Protein AF-A0A834E3Q9-F1 (afdb_monomer_lite)

Structure (mmCIF, N/CA/C/O backbone):
data_AF-A0A834E3Q9-F1
#
_entry.id   AF-A0A834E3Q9-F1
#
loop_
_atom_site.group_PDB
_atom_site.id
_atom_site.type_symbol
_atom_site.label_atom_id
_atom_site.label_alt_id
_atom_site.label_comp_id
_atom_site.label_asym_id
_atom_site.label_entity_id
_atom_site.label_seq_id
_atom_site.pdbx_PDB_ins_code
_atom_site.Cartn_x
_atom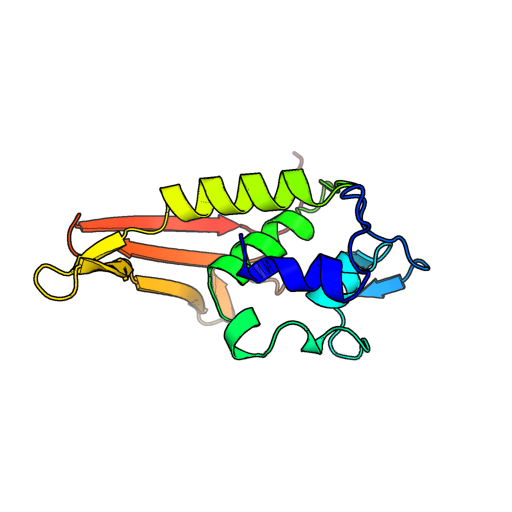_site.Cartn_y
_atom_site.Cartn_z
_atom_site.occupancy
_atom_site.B_iso_or_equiv
_atom_site.auth_seq_id
_atom_site.auth_comp_id
_atom_site.auth_asym_id
_atom_site.auth_atom_id
_atom_site.pdbx_PDB_model_num
ATOM 1 N N . MET A 1 1 ? -0.249 14.089 1.755 1.00 72.75 1 MET A N 1
ATOM 2 C CA . MET A 1 1 ? 0.027 13.488 3.084 1.00 72.75 1 MET A CA 1
ATOM 3 C C . MET A 1 1 ? 1.506 13.679 3.386 1.00 72.75 1 MET A C 1
ATOM 5 O O . MET A 1 1 ? 2.301 13.305 2.535 1.00 72.75 1 MET A O 1
ATOM 9 N N . SER A 1 2 ? 1.887 14.284 4.519 1.00 88.50 2 SER A N 1
ATOM 10 C CA . SER A 1 2 ? 3.300 14.612 4.823 1.00 88.50 2 SER A CA 1
ATOM 11 C C . SER A 1 2 ? 4.222 13.391 4.787 1.00 88.50 2 SER A C 1
ATOM 13 O O . SER A 1 2 ? 5.339 13.500 4.295 1.00 88.50 2 SER A O 1
ATOM 15 N N . PHE A 1 3 ? 3.717 12.232 5.214 1.00 95.12 3 PHE A N 1
ATOM 16 C CA . PHE A 1 3 ? 4.421 10.950 5.207 1.00 95.12 3 PHE A CA 1
ATOM 17 C C . PHE A 1 3 ? 5.042 10.586 3.847 1.00 95.12 3 PHE A C 1
ATOM 19 O O . PHE A 1 3 ? 6.166 10.102 3.807 1.00 95.12 3 PHE A O 1
ATOM 26 N N . PHE A 1 4 ? 4.369 10.877 2.728 1.00 97.06 4 PHE A N 1
ATOM 27 C CA . PHE A 1 4 ? 4.863 10.564 1.378 1.00 97.06 4 PHE A CA 1
ATOM 28 C C . PHE A 1 4 ? 5.648 11.711 0.724 1.00 97.06 4 PHE A C 1
ATOM 30 O O . PHE A 1 4 ? 6.095 11.578 -0.411 1.00 97.06 4 PHE A O 1
ATOM 37 N N . ARG A 1 5 ? 5.863 12.839 1.420 1.00 95.69 5 ARG A N 1
ATOM 38 C CA . ARG A 1 5 ? 6.609 13.984 0.864 1.00 95.69 5 ARG A CA 1
ATOM 39 C C . ARG A 1 5 ? 8.065 13.635 0.542 1.00 95.69 5 ARG A C 1
ATOM 41 O O . ARG A 1 5 ? 8.627 14.202 -0.385 1.00 95.69 5 ARG A O 1
ATOM 48 N N . ARG A 1 6 ? 8.633 12.656 1.248 1.00 96.12 6 ARG A N 1
ATOM 49 C CA . ARG A 1 6 ? 9.962 12.092 0.977 1.00 96.12 6 ARG A CA 1
ATOM 50 C C . ARG A 1 6 ? 10.142 11.572 -0.456 1.00 96.12 6 ARG A C 1
ATOM 52 O O . ARG A 1 6 ? 11.244 11.650 -0.973 1.00 96.12 6 ARG A O 1
ATOM 59 N N . LEU A 1 7 ? 9.065 11.161 -1.137 1.00 97.62 7 LEU A N 1
ATOM 60 C CA . LEU A 1 7 ? 9.119 10.786 -2.557 1.00 97.62 7 LEU A CA 1
ATOM 61 C C . LEU A 1 7 ? 9.533 11.956 -3.465 1.00 97.62 7 LEU A C 1
ATOM 63 O O . LEU A 1 7 ? 10.216 11.743 -4.460 1.00 97.62 7 LEU A O 1
ATOM 67 N N . TYR A 1 8 ? 9.142 13.184 -3.117 1.00 97.06 8 TYR A N 1
ATOM 68 C CA . TYR A 1 8 ? 9.570 14.386 -3.836 1.00 97.06 8 TYR A CA 1
ATOM 69 C C . TYR A 1 8 ? 10.993 14.790 -3.448 1.00 97.06 8 TYR A C 1
ATOM 71 O O . TYR A 1 8 ? 11.784 15.142 -4.309 1.00 97.06 8 TYR A O 1
ATOM 79 N N . ASN A 1 9 ? 11.328 14.714 -2.156 1.00 95.56 9 ASN A N 1
ATOM 80 C CA . ASN A 1 9 ? 12.646 15.125 -1.659 1.00 95.56 9 ASN A CA 1
ATOM 81 C C . ASN A 1 9 ? 13.797 14.280 -2.233 1.00 95.56 9 ASN A C 1
ATOM 83 O O . ASN A 1 9 ? 14.911 14.775 -2.333 1.00 95.56 9 ASN A O 1
ATOM 87 N N . GLU A 1 10 ? 13.518 13.023 -2.580 1.00 96.19 10 GLU A N 1
ATOM 88 C CA . GLU A 1 10 ? 14.498 12.041 -3.060 1.00 96.19 10 GLU A CA 1
ATOM 89 C C . GLU A 1 10 ? 14.392 11.803 -4.578 1.00 96.19 10 GLU A C 1
ATOM 91 O O . GLU A 1 10 ? 14.818 10.763 -5.086 1.00 96.19 10 GLU A O 1
ATOM 96 N N . ASP A 1 11 ? 13.773 12.733 -5.316 1.00 95.94 11 ASP A N 1
ATOM 97 C CA . ASP A 1 11 ? 13.616 12.699 -6.778 1.00 95.94 11 ASP A CA 1
ATOM 98 C C . ASP A 1 11 ? 12.949 11.419 -7.331 1.00 95.94 11 ASP A C 1
ATOM 100 O O . ASP A 1 11 ? 13.142 11.048 -8.491 1.00 95.94 11 ASP A O 1
ATOM 104 N N . ILE A 1 12 ? 12.146 10.720 -6.519 1.00 97.56 12 ILE A N 1
ATOM 105 C CA . ILE A 1 12 ? 11.306 9.601 -6.985 1.00 97.56 12 ILE A CA 1
ATOM 106 C C . ILE A 1 12 ? 10.140 10.140 -7.813 1.00 97.56 12 ILE A C 1
ATOM 108 O O . ILE A 1 12 ? 9.684 9.513 -8.771 1.00 97.56 12 ILE A O 1
ATOM 112 N N . VAL A 1 13 ? 9.653 11.323 -7.438 1.00 97.81 13 VAL A N 1
ATOM 113 C CA . VAL A 1 13 ? 8.563 12.031 -8.101 1.00 97.81 13 VAL A CA 1
ATOM 114 C C . VAL A 1 13 ? 9.001 13.458 -8.374 1.00 97.81 13 VAL A C 1
ATOM 116 O O . VAL A 1 13 ? 9.489 14.150 -7.487 1.00 97.81 13 VAL A O 1
ATOM 119 N N . ARG A 1 14 ? 8.826 13.894 -9.622 1.00 96.94 14 ARG A N 1
ATOM 120 C CA . ARG A 1 14 ? 9.167 15.249 -10.065 1.00 96.94 14 ARG A CA 1
ATOM 121 C C . ARG A 1 14 ? 8.207 16.267 -9.451 1.00 96.94 14 ARG A C 1
ATOM 123 O O . ARG A 1 14 ? 7.082 15.922 -9.097 1.00 96.94 14 ARG A O 1
ATOM 130 N N . ASP A 1 15 ? 8.583 17.542 -9.460 1.00 94.88 15 ASP A N 1
ATOM 131 C CA . ASP A 1 15 ? 7.702 18.642 -9.027 1.00 94.88 15 ASP A CA 1
ATOM 132 C C . ASP A 1 15 ? 6.357 18.680 -9.775 1.00 94.88 15 ASP A C 1
ATOM 134 O O . ASP A 1 15 ? 5.350 19.124 -9.228 1.00 94.88 15 ASP A O 1
ATOM 138 N N . SER A 1 16 ? 6.318 18.168 -11.010 1.00 95.62 16 SER A N 1
ATOM 139 C CA . SER A 1 16 ? 5.091 18.018 -11.801 1.00 95.62 16 SER A CA 1
ATOM 140 C C . SER A 1 16 ? 4.140 16.931 -11.290 1.00 95.62 16 SER A C 1
ATOM 142 O O . SER A 1 16 ? 2.998 16.877 -11.729 1.00 95.62 16 SER A O 1
ATOM 144 N N . GLY A 1 17 ? 4.587 16.056 -10.386 1.00 96.25 17 GLY A N 1
ATOM 145 C CA . GLY A 1 17 ? 3.838 14.893 -9.910 1.00 96.25 17 GLY A CA 1
ATOM 146 C C . GLY A 1 17 ? 4.080 13.611 -10.711 1.00 96.25 17 GLY A C 1
ATOM 147 O O . GLY A 1 17 ? 3.624 12.549 -10.282 1.00 96.25 17 GLY A O 1
ATOM 148 N N . HIS A 1 18 ? 4.826 13.677 -11.819 1.00 98.00 18 HIS A N 1
ATOM 149 C CA . HIS A 1 18 ? 5.210 12.496 -12.595 1.00 98.00 18 HIS A CA 1
ATOM 150 C C . HIS A 1 18 ? 6.261 11.657 -11.867 1.00 98.00 18 HIS A C 1
ATOM 152 O O . HIS A 1 18 ? 7.256 12.182 -11.356 1.00 98.00 18 HIS A O 1
ATOM 158 N N . ILE A 1 19 ? 6.063 10.342 -11.878 1.00 98.12 19 ILE A N 1
ATOM 159 C CA . ILE A 1 19 ? 6.988 9.373 -11.298 1.00 98.12 19 ILE A CA 1
ATOM 160 C C . ILE A 1 19 ? 8.211 9.247 -12.214 1.00 98.12 19 ILE A C 1
ATOM 162 O O . ILE A 1 19 ? 8.091 9.111 -13.435 1.00 98.12 19 ILE A O 1
ATOM 166 N N . ALA A 1 20 ? 9.409 9.312 -11.634 1.00 97.19 20 ALA A N 1
ATOM 167 C CA . ALA A 1 20 ? 10.648 9.159 -12.379 1.00 97.19 20 ALA A CA 1
ATOM 168 C C . ALA A 1 20 ? 10.753 7.740 -12.962 1.00 97.19 20 ALA A C 1
ATOM 170 O O . ALA A 1 20 ? 10.673 6.748 -12.239 1.00 97.19 20 ALA A O 1
ATOM 171 N N . LYS A 1 21 ? 10.927 7.646 -14.284 1.00 96.44 21 LYS A N 1
ATOM 172 C CA . LYS A 1 21 ? 11.171 6.377 -14.980 1.00 96.44 21 LYS A CA 1
ATOM 173 C C . LYS A 1 21 ? 12.589 5.885 -14.732 1.00 96.44 21 LYS A C 1
ATOM 175 O O . LYS A 1 21 ? 13.500 6.685 -14.522 1.00 96.44 21 LYS A O 1
ATOM 180 N N . CYS A 1 22 ? 12.772 4.578 -14.833 1.00 93.94 22 CYS A N 1
ATOM 181 C CA . CYS A 1 22 ? 14.073 3.942 -14.740 1.00 93.94 22 CYS A CA 1
ATOM 182 C C . CYS A 1 22 ? 14.255 2.888 -15.831 1.00 93.94 22 CYS A C 1
ATOM 184 O O . CYS A 1 22 ? 13.332 2.606 -16.588 1.00 93.94 22 CYS A O 1
ATOM 186 N N . LEU A 1 23 ? 15.455 2.310 -15.913 1.00 93.25 23 LEU A N 1
ATOM 187 C CA . LEU A 1 23 ? 15.668 1.129 -16.745 1.00 93.25 23 LEU A CA 1
ATOM 188 C C . LEU A 1 23 ? 14.807 -0.026 -16.238 1.00 93.25 23 LEU A C 1
ATOM 190 O O . LEU A 1 23 ? 14.730 -0.242 -15.025 1.00 93.25 23 LEU A O 1
ATOM 194 N N . ASP A 1 24 ? 14.211 -0.747 -17.182 1.00 94.00 24 ASP A N 1
ATOM 195 C CA . ASP A 1 24 ? 13.367 -1.894 -16.892 1.00 94.00 24 ASP A CA 1
ATOM 196 C C . ASP A 1 24 ? 14.170 -2.990 -16.189 1.00 94.00 24 ASP A C 1
ATOM 198 O O . ASP A 1 24 ? 15.222 -3.433 -16.660 1.00 94.00 24 ASP A O 1
ATOM 202 N N . SER A 1 25 ? 13.653 -3.442 -15.054 1.00 92.75 25 SER A N 1
ATOM 203 C CA . SER A 1 25 ? 14.140 -4.611 -14.332 1.00 92.75 25 SER A CA 1
ATOM 204 C C . SER A 1 25 ? 12.969 -5.415 -13.779 1.00 92.75 25 SER A C 1
ATOM 206 O O . SER A 1 25 ? 11.821 -4.978 -13.826 1.00 92.75 25 SER A O 1
ATOM 208 N N . PHE A 1 26 ? 13.241 -6.611 -13.265 1.00 89.31 26 PHE A N 1
ATOM 209 C CA . PHE A 1 26 ? 12.219 -7.453 -12.651 1.00 89.31 26 PHE A CA 1
ATOM 210 C C . PHE A 1 26 ? 12.520 -7.668 -11.170 1.00 89.31 26 PHE A C 1
ATOM 212 O O . PHE A 1 26 ? 13.664 -7.904 -10.785 1.00 89.31 26 PHE A O 1
ATOM 219 N N . CYS A 1 27 ? 11.472 -7.605 -10.354 1.00 86.75 27 CYS A N 1
ATOM 220 C CA . CYS A 1 27 ? 11.447 -8.122 -8.991 1.00 86.75 27 CYS A CA 1
ATOM 221 C C 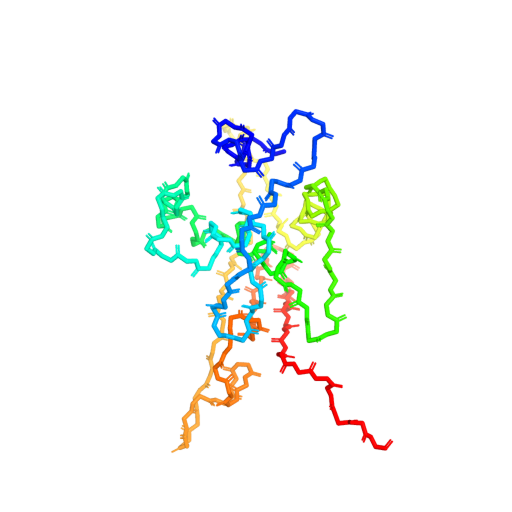. CYS A 1 27 ? 10.244 -9.058 -8.912 1.00 86.75 27 CYS A C 1
ATOM 223 O O . CYS A 1 27 ? 9.105 -8.598 -8.825 1.00 86.75 27 CYS A O 1
ATOM 225 N N . ASP A 1 28 ? 10.504 -10.354 -9.083 1.00 79.31 28 ASP A N 1
ATOM 226 C CA . ASP A 1 28 ? 9.510 -11.351 -9.484 1.00 79.31 28 ASP A CA 1
ATOM 227 C C . ASP A 1 28 ? 8.172 -11.262 -8.719 1.00 79.31 28 ASP A C 1
ATOM 229 O O . ASP A 1 28 ? 8.166 -11.309 -7.485 1.00 79.31 28 ASP A O 1
ATOM 233 N N . PRO A 1 29 ? 7.015 -11.206 -9.417 1.00 81.75 29 PRO A N 1
ATOM 234 C CA . PRO A 1 29 ? 6.809 -11.136 -10.874 1.00 81.75 29 PRO A CA 1
ATOM 235 C C . PRO A 1 29 ? 6.632 -9.699 -11.413 1.00 81.75 29 PRO A C 1
ATOM 237 O O . PRO A 1 29 ? 6.101 -9.509 -12.508 1.00 81.75 29 PRO A O 1
ATOM 240 N N . PHE A 1 30 ? 7.000 -8.668 -10.654 1.00 86.94 30 PHE A N 1
ATOM 241 C CA . PHE A 1 30 ? 6.765 -7.279 -11.041 1.00 86.94 30 PHE A CA 1
ATOM 242 C C . PHE A 1 30 ? 7.819 -6.773 -12.023 1.00 86.94 30 PHE A C 1
ATOM 244 O O . PHE A 1 30 ? 9.018 -6.822 -11.748 1.00 86.94 30 PHE A O 1
ATOM 251 N N . LEU A 1 31 ? 7.350 -6.198 -13.131 1.00 90.06 31 LEU A N 1
ATOM 252 C CA . LEU A 1 31 ? 8.154 -5.299 -13.950 1.00 90.06 31 LEU A CA 1
ATOM 253 C C . LEU A 1 31 ? 8.326 -3.969 -13.206 1.00 90.06 31 LEU A C 1
ATOM 255 O O . LEU A 1 31 ? 7.352 -3.323 -12.808 1.00 90.06 31 LEU A O 1
ATOM 259 N N . ILE A 1 32 ? 9.573 -3.561 -13.040 1.00 92.75 32 ILE A N 1
ATOM 260 C CA . ILE A 1 32 ? 9.972 -2.288 -12.463 1.00 92.75 32 ILE A CA 1
ATOM 261 C C . ILE A 1 32 ? 10.448 -1.391 -13.602 1.00 92.75 32 ILE A C 1
ATOM 263 O O . ILE A 1 32 ? 11.522 -1.609 -14.151 1.00 92.75 32 ILE A O 1
ATOM 267 N N . SER A 1 33 ? 9.661 -0.361 -13.908 1.00 93.62 33 SER A N 1
ATOM 268 C CA . SER A 1 33 ? 9.954 0.637 -14.956 1.00 93.62 33 SER A CA 1
ATOM 269 C C . SER A 1 33 ? 10.018 2.067 -14.408 1.00 93.62 33 SER A C 1
ATOM 271 O O . SER A 1 33 ? 10.090 3.049 -15.152 1.00 93.62 33 SER A O 1
ATOM 273 N N . ASP A 1 34 ? 9.936 2.207 -13.087 1.00 95.38 34 ASP A N 1
ATOM 274 C CA . ASP A 1 34 ? 9.921 3.483 -12.394 1.00 95.38 34 ASP A CA 1
ATOM 275 C C . ASP A 1 34 ? 10.578 3.387 -11.009 1.00 95.38 34 ASP A C 1
ATOM 277 O O . ASP A 1 34 ? 10.657 2.324 -10.386 1.00 95.38 34 ASP A O 1
ATOM 281 N N . GLU A 1 35 ? 11.077 4.524 -10.531 1.00 96.31 35 GLU A N 1
ATOM 282 C CA . GLU A 1 35 ? 11.776 4.641 -9.251 1.00 96.31 35 GLU A CA 1
ATOM 283 C C . GLU A 1 35 ? 10.842 4.387 -8.057 1.00 96.31 35 GLU A C 1
ATOM 285 O O . GLU A 1 35 ? 11.291 3.936 -7.004 1.00 96.31 35 GLU A O 1
ATOM 290 N N . LEU A 1 36 ? 9.529 4.604 -8.208 1.00 96.69 36 LEU A N 1
ATOM 291 C CA . LEU A 1 36 ? 8.568 4.337 -7.139 1.00 96.69 36 LEU A CA 1
ATOM 292 C C . LEU A 1 36 ? 8.484 2.837 -6.840 1.00 96.69 36 LEU A C 1
ATOM 294 O O . LEU A 1 36 ? 8.590 2.432 -5.684 1.00 96.69 36 LEU A O 1
ATOM 298 N N . ARG A 1 37 ? 8.353 1.995 -7.867 1.00 94.75 37 ARG A N 1
ATOM 299 C CA . ARG A 1 37 ? 8.357 0.536 -7.706 1.00 94.75 37 ARG A CA 1
ATOM 300 C C . ARG A 1 37 ? 9.676 0.015 -7.158 1.00 94.75 37 ARG A C 1
ATOM 302 O O . ARG A 1 37 ? 9.640 -0.895 -6.333 1.00 94.75 37 ARG A O 1
ATOM 309 N N . LYS A 1 38 ? 10.813 0.613 -7.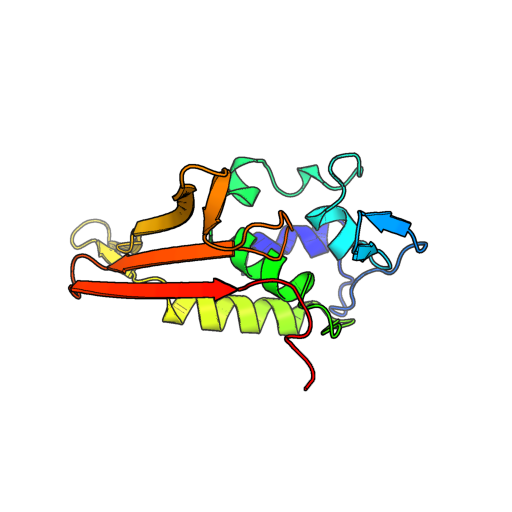536 1.00 95.12 38 LYS A N 1
ATOM 310 C CA . LYS A 1 38 ? 12.110 0.281 -6.923 1.00 95.12 38 LYS A CA 1
ATOM 311 C C . LYS A 1 38 ? 12.082 0.481 -5.415 1.00 95.12 38 LYS A C 1
ATOM 313 O O . LYS A 1 38 ? 12.359 -0.461 -4.684 1.00 95.12 38 LYS A O 1
ATOM 318 N N . VAL A 1 39 ? 11.664 1.658 -4.950 1.00 96.12 39 VAL A N 1
ATOM 319 C CA . VAL A 1 39 ? 11.569 1.958 -3.511 1.00 96.12 39 VAL A CA 1
ATOM 320 C C . VAL A 1 39 ? 10.629 0.986 -2.783 1.00 96.12 39 VAL A C 1
ATOM 322 O O . VAL A 1 39 ? 10.862 0.636 -1.625 1.00 96.12 39 VAL A O 1
ATOM 325 N N . LEU A 1 40 ? 9.558 0.533 -3.439 1.00 95.62 40 LEU A N 1
ATOM 326 C CA . LEU A 1 40 ? 8.554 -0.345 -2.832 1.00 95.62 40 LEU A CA 1
ATOM 327 C C . LEU A 1 40 ? 8.954 -1.832 -2.778 1.00 95.62 40 LEU A C 1
ATOM 329 O O . LEU A 1 40 ? 8.443 -2.546 -1.908 1.00 95.62 40 LEU A O 1
ATOM 333 N N . LEU A 1 41 ? 9.815 -2.299 -3.690 1.00 94.31 41 LEU A N 1
ATOM 334 C CA . LEU A 1 41 ? 10.118 -3.726 -3.888 1.00 94.31 41 LEU A CA 1
ATOM 335 C C . LEU A 1 41 ? 11.593 -4.108 -3.737 1.00 94.31 41 LEU A C 1
ATOM 337 O O . LEU A 1 41 ? 11.880 -5.230 -3.339 1.00 94.31 41 LEU A O 1
ATOM 341 N N . VAL A 1 42 ? 12.526 -3.223 -4.086 1.00 94.69 42 VAL A N 1
ATOM 342 C CA . VAL A 1 42 ? 13.947 -3.570 -4.213 1.00 94.69 42 VAL A CA 1
ATOM 343 C C . VAL A 1 42 ? 14.688 -3.147 -2.953 1.00 94.69 42 VAL A C 1
ATOM 345 O O . VAL A 1 42 ? 15.101 -1.992 -2.838 1.00 94.69 42 VAL A O 1
ATOM 348 N N . GLU A 1 43 ? 14.851 -4.090 -2.024 1.00 92.31 43 GLU A N 1
ATOM 349 C CA . GLU A 1 43 ? 15.533 -3.881 -0.733 1.00 92.31 43 GLU A CA 1
ATOM 350 C C . GLU A 1 43 ? 16.966 -3.360 -0.906 1.00 92.31 43 GLU A C 1
ATOM 352 O O . GLU A 1 43 ? 17.386 -2.454 -0.195 1.00 92.31 43 GLU A O 1
ATOM 357 N N . ASP A 1 44 ? 17.671 -3.837 -1.933 1.00 91.62 44 ASP A N 1
ATOM 358 C CA . ASP A 1 44 ? 19.045 -3.423 -2.245 1.00 91.62 44 ASP A CA 1
ATOM 359 C C . ASP A 1 44 ? 19.142 -2.076 -2.992 1.00 91.62 44 ASP A C 1
ATOM 361 O O . ASP A 1 44 ? 20.227 -1.668 -3.411 1.00 91.62 44 ASP A O 1
ATOM 365 N N . SER A 1 45 ? 18.024 -1.380 -3.229 1.00 91.19 45 SER A N 1
ATOM 366 C CA . SER A 1 45 ? 18.063 -0.088 -3.920 1.00 91.19 45 SER A CA 1
ATOM 367 C C . SER A 1 45 ? 18.552 1.025 -2.996 1.00 91.19 45 SER A C 1
ATOM 369 O O . SER A 1 45 ? 18.158 1.112 -1.836 1.00 91.19 45 SER A O 1
ATOM 371 N N . GLU A 1 46 ? 19.351 1.948 -3.537 1.00 90.25 46 GLU A N 1
ATOM 372 C CA . GLU A 1 46 ? 19.908 3.083 -2.778 1.00 90.25 46 GLU A CA 1
ATOM 373 C C . GLU A 1 46 ? 18.831 3.903 -2.050 1.00 90.25 46 GLU A C 1
ATOM 375 O O . GLU A 1 46 ? 19.066 4.443 -0.973 1.00 90.25 46 GLU A O 1
ATOM 380 N N . LYS A 1 47 ? 17.630 3.974 -2.635 1.00 94.12 47 LYS A N 1
ATOM 381 C CA . LYS A 1 47 ? 16.497 4.751 -2.127 1.00 94.12 47 LYS A CA 1
ATOM 382 C C . LYS A 1 47 ? 15.473 3.905 -1.365 1.00 94.12 47 LYS A C 1
ATOM 384 O O . LYS A 1 47 ? 14.404 4.410 -1.031 1.00 94.12 47 LYS A O 1
ATOM 389 N N . TYR A 1 48 ? 15.758 2.636 -1.070 1.00 94.75 48 TYR A N 1
ATOM 390 C CA . TYR A 1 48 ? 14.862 1.803 -0.268 1.00 94.75 48 TYR A CA 1
ATOM 391 C C . TYR A 1 48 ? 14.658 2.417 1.127 1.00 94.75 48 TYR A C 1
ATOM 393 O O . TYR A 1 48 ? 13.533 2.643 1.568 1.00 94.75 48 TYR A O 1
ATOM 401 N N . GLU A 1 49 ? 15.732 2.826 1.788 1.00 95.00 49 GLU A N 1
ATOM 402 C CA . GLU A 1 49 ? 15.694 3.302 3.177 1.00 95.00 49 GLU A CA 1
ATOM 403 C C . GLU A 1 49 ? 15.103 4.712 3.372 1.00 95.00 49 GLU A C 1
ATOM 405 O O . GLU A 1 49 ? 15.070 5.226 4.490 1.00 95.00 49 GLU A O 1
ATOM 410 N N . ILE A 1 50 ? 14.550 5.349 2.329 1.00 96.81 50 ILE A N 1
ATOM 411 C CA . ILE A 1 50 ? 13.788 6.602 2.504 1.00 96.81 50 ILE A CA 1
ATOM 412 C C . ILE A 1 50 ? 12.541 6.374 3.381 1.00 96.81 50 ILE A C 1
ATOM 414 O O . ILE A 1 50 ? 12.041 7.297 4.035 1.00 96.81 50 ILE A O 1
ATOM 418 N N . PHE A 1 51 ? 12.029 5.139 3.391 1.00 97.62 51 PHE A N 1
ATOM 419 C CA . PHE A 1 51 ? 11.061 4.641 4.362 1.00 97.62 51 PHE A CA 1
ATOM 420 C C . PHE A 1 51 ? 11.757 3.608 5.240 1.00 97.62 51 PHE A C 1
ATOM 422 O O . PHE A 1 51 ? 12.189 2.569 4.741 1.00 97.62 51 PHE A O 1
ATOM 429 N N . SER A 1 52 ? 11.823 3.895 6.538 1.00 96.38 52 SER A N 1
ATOM 430 C CA . SER A 1 52 ? 12.393 2.991 7.533 1.00 96.38 52 SER A CA 1
ATOM 431 C C . SER A 1 52 ? 11.546 1.725 7.695 1.00 96.38 52 SER A C 1
ATOM 433 O O . SER A 1 52 ? 10.377 1.690 7.305 1.00 96.38 52 SER A O 1
ATOM 435 N N . GLN A 1 53 ? 12.091 0.690 8.335 1.00 96.38 53 GLN A N 1
ATOM 436 C CA . GLN A 1 53 ? 11.330 -0.531 8.618 1.00 96.38 53 GLN A CA 1
ATOM 437 C C . GLN A 1 53 ? 9.993 -0.265 9.356 1.00 96.38 53 GLN A C 1
ATOM 439 O O . GLN A 1 53 ? 8.967 -0.766 8.894 1.00 96.38 53 GLN A O 1
ATOM 444 N N . PRO A 1 54 ? 9.928 0.578 10.412 1.00 97.44 54 PRO A N 1
ATOM 445 C CA . PRO A 1 54 ? 8.651 0.950 11.025 1.00 97.44 54 PRO A CA 1
ATOM 446 C C . PRO A 1 54 ? 7.692 1.676 10.072 1.00 97.44 54 PRO A C 1
ATOM 448 O O . PRO A 1 54 ? 6.498 1.388 10.088 1.00 97.44 54 PRO A O 1
ATOM 451 N N . ASP A 1 55 ? 8.196 2.576 9.213 1.00 97.44 55 ASP A N 1
ATOM 452 C CA . ASP A 1 55 ? 7.365 3.250 8.202 1.00 97.44 55 ASP A CA 1
ATOM 453 C C . ASP A 1 55 ? 6.720 2.225 7.258 1.00 97.44 55 ASP A C 1
ATOM 455 O O . ASP A 1 55 ? 5.554 2.354 6.891 1.00 97.44 55 ASP A O 1
ATOM 459 N N . ARG A 1 56 ? 7.485 1.201 6.862 1.00 96.81 56 ARG A N 1
ATOM 460 C CA . ARG A 1 56 ? 7.048 0.144 5.941 1.00 96.81 56 ARG A CA 1
ATOM 461 C C . ARG A 1 56 ? 5.997 -0.780 6.552 1.00 96.81 56 ARG A C 1
ATOM 463 O O . ARG A 1 56 ? 5.169 -1.333 5.827 1.00 96.81 56 ARG A O 1
ATOM 470 N N . GLU A 1 57 ? 6.006 -0.919 7.873 1.00 96.25 57 GLU A N 1
ATOM 471 C CA . GLU A 1 57 ? 5.018 -1.678 8.641 1.00 96.25 57 GLU A CA 1
ATOM 472 C C . GLU A 1 57 ? 3.731 -0.884 8.910 1.00 96.25 57 GLU A C 1
ATOM 474 O O . GLU A 1 57 ? 2.696 -1.479 9.230 1.00 96.25 57 GLU A O 1
ATOM 479 N N . GLU A 1 58 ? 3.738 0.443 8.732 1.00 96.62 58 GLU A N 1
ATOM 480 C CA . GLU A 1 58 ? 2.522 1.237 8.865 1.00 96.62 58 GLU A CA 1
ATOM 481 C C . GLU A 1 58 ? 1.460 0.799 7.849 1.00 96.62 58 GLU A C 1
ATOM 483 O O . GLU A 1 58 ? 1.702 0.675 6.645 1.00 96.62 58 GLU A O 1
ATOM 488 N N . PHE A 1 59 ? 0.216 0.650 8.316 1.00 97.50 59 PHE A N 1
ATOM 489 C CA . PHE A 1 59 ? -0.901 0.279 7.444 1.00 97.50 59 PHE A CA 1
ATOM 490 C C . PHE A 1 59 ? -1.108 1.277 6.294 1.00 97.50 59 PHE A C 1
ATOM 492 O O . PHE A 1 59 ? -1.487 0.879 5.194 1.00 97.50 59 PHE A O 1
ATOM 499 N N . LEU A 1 60 ? -0.820 2.563 6.526 1.00 97.69 60 LEU A N 1
ATOM 500 C CA . LEU A 1 60 ? -0.883 3.593 5.491 1.00 97.69 60 LEU A CA 1
ATOM 501 C C . LEU A 1 60 ? 0.112 3.313 4.353 1.00 97.69 60 LEU A C 1
ATOM 503 O O . LEU A 1 60 ? -0.262 3.409 3.184 1.00 97.69 60 LEU A O 1
ATOM 507 N N . PHE A 1 61 ? 1.352 2.945 4.690 1.00 98.12 61 PHE A N 1
ATOM 508 C CA . PHE A 1 61 ? 2.362 2.559 3.707 1.00 98.12 61 PHE A CA 1
ATOM 509 C C . PHE A 1 61 ? 1.978 1.261 2.998 1.00 98.12 61 PHE A C 1
ATOM 511 O O . PHE A 1 61 ? 2.047 1.194 1.774 1.00 98.12 61 PHE A O 1
ATOM 518 N N . CYS A 1 62 ? 1.507 0.256 3.742 1.00 97.81 62 CYS A N 1
ATOM 519 C CA . CYS A 1 62 ? 1.042 -1.007 3.169 1.00 97.81 62 CYS A CA 1
ATOM 520 C C . CYS A 1 62 ? -0.063 -0.792 2.122 1.00 97.81 62 CYS A C 1
ATOM 522 O O . CYS A 1 62 ? 0.035 -1.324 1.021 1.00 97.81 62 CYS A O 1
ATOM 524 N N . LEU A 1 63 ? -1.092 0.010 2.430 1.00 97.56 63 LEU A N 1
ATOM 525 C CA . LEU A 1 63 ? -2.156 0.348 1.476 1.00 97.56 63 LEU A CA 1
ATOM 526 C C . LEU A 1 63 ? -1.604 1.024 0.222 1.00 97.56 63 LEU A C 1
ATOM 528 O O . LEU A 1 63 ? -1.936 0.620 -0.889 1.00 97.56 63 LEU A O 1
ATOM 532 N N . PHE A 1 64 ? -0.747 2.028 0.406 1.00 97.81 64 PHE A N 1
ATOM 533 C CA . PHE A 1 64 ? -0.111 2.730 -0.702 1.00 97.81 64 PHE A CA 1
ATOM 534 C C . PHE A 1 64 ? 0.681 1.772 -1.596 1.00 97.81 64 PHE A C 1
ATOM 536 O O . PHE A 1 64 ? 0.465 1.750 -2.806 1.00 97.81 64 PHE A O 1
ATOM 543 N N . LYS A 1 65 ? 1.523 0.917 -0.997 1.00 96.44 65 LYS A N 1
ATOM 544 C CA . LYS A 1 65 ? 2.275 -0.125 -1.706 1.00 96.44 65 LYS A CA 1
ATOM 545 C C . LYS A 1 65 ? 1.335 -1.021 -2.512 1.00 96.44 65 LYS A C 1
ATOM 547 O O . LYS A 1 65 ? 1.583 -1.238 -3.695 1.00 96.44 65 LYS A O 1
ATOM 552 N N . HIS A 1 66 ? 0.235 -1.485 -1.915 1.00 95.56 66 HIS A N 1
ATOM 553 C CA . HIS A 1 66 ? -0.737 -2.338 -2.605 1.00 95.56 66 HIS A CA 1
ATOM 554 C C . HIS A 1 66 ? -1.387 -1.643 -3.805 1.00 95.56 66 HIS A C 1
ATOM 556 O O . HIS A 1 66 ? -1.545 -2.265 -4.853 1.00 95.56 66 HIS A O 1
ATOM 562 N N . PHE A 1 67 ? -1.706 -0.354 -3.715 1.00 94.75 67 PHE A N 1
ATOM 563 C CA . PHE A 1 67 ? -2.264 0.371 -4.859 1.00 94.75 67 PHE A CA 1
ATOM 564 C C . PHE A 1 67 ? -1.231 0.638 -5.957 1.00 94.75 67 PHE A C 1
ATOM 566 O O . PHE A 1 67 ? -1.545 0.449 -7.127 1.00 94.75 67 PHE A O 1
ATOM 573 N N . CYS A 1 68 ? 0.008 0.993 -5.608 1.00 94.75 68 CYS A N 1
ATOM 574 C CA . CYS A 1 68 ? 1.074 1.229 -6.591 1.00 94.75 68 CYS A CA 1
ATOM 575 C C . CYS A 1 68 ? 1.489 -0.037 -7.351 1.00 94.75 68 CYS A C 1
ATOM 577 O O . CYS A 1 68 ? 1.832 0.006 -8.534 1.00 94.75 68 CYS A O 1
ATOM 579 N N . LEU A 1 69 ? 1.495 -1.175 -6.660 1.00 92.56 69 LEU A N 1
ATOM 580 C CA . LEU A 1 69 ? 1.862 -2.456 -7.250 1.00 92.56 69 LEU A CA 1
ATOM 581 C C . LEU A 1 69 ? 0.719 -3.061 -8.082 1.00 92.56 69 LEU A C 1
ATOM 583 O O . LEU A 1 69 ? 0.989 -3.720 -9.084 1.00 92.56 69 LEU A O 1
ATOM 587 N N . GLY A 1 70 ? -0.537 -2.807 -7.702 1.00 89.69 70 GLY A N 1
ATOM 588 C CA . GLY A 1 70 ? -1.723 -3.223 -8.450 1.00 89.69 70 GLY A CA 1
ATOM 589 C C . GLY A 1 70 ? -1.912 -4.743 -8.576 1.00 89.69 70 GLY A C 1
ATOM 590 O O . GLY A 1 70 ? -1.285 -5.545 -7.887 1.00 89.69 70 GLY A O 1
ATOM 591 N N . GLY A 1 71 ? -2.826 -5.150 -9.461 1.00 86.56 71 GLY A N 1
ATOM 592 C CA . GLY A 1 71 ? -3.142 -6.557 -9.738 1.00 86.56 71 GLY A CA 1
ATOM 593 C C . GLY A 1 71 ? -2.475 -7.111 -11.003 1.00 86.56 71 GLY A C 1
ATOM 594 O O . GLY A 1 71 ? -1.722 -6.425 -11.689 1.00 86.56 71 GLY A O 1
ATOM 595 N N . ALA A 1 72 ? -2.802 -8.359 -11.353 1.00 84.62 72 ALA A N 1
ATOM 596 C CA . ALA A 1 72 ? -2.244 -9.052 -12.524 1.00 84.62 72 ALA A CA 1
ATOM 597 C C . ALA A 1 72 ? -2.596 -8.398 -13.877 1.00 84.62 72 ALA A C 1
ATOM 599 O O . ALA A 1 72 ? -1.900 -8.617 -14.861 1.00 84.62 72 ALA A O 1
ATOM 600 N N . LEU A 1 73 ? -3.658 -7.587 -13.925 1.00 79.06 73 LEU A N 1
ATOM 601 C CA . LEU A 1 73 ? -4.088 -6.853 -15.120 1.00 79.06 73 LEU A CA 1
ATOM 602 C C . LEU A 1 73 ? -3.536 -5.415 -15.186 1.00 79.06 73 LEU A C 1
ATOM 604 O O . LEU A 1 73 ? -4.092 -4.602 -15.910 1.00 79.06 73 LEU A O 1
ATOM 608 N N . CYS A 1 74 ? -2.470 -5.110 -14.432 1.00 63.59 74 CYS A N 1
ATOM 609 C CA . CYS A 1 74 ? -1.688 -3.864 -14.471 1.00 63.59 74 CYS A CA 1
ATOM 610 C C . CYS A 1 74 ? -2.505 -2.553 -14.444 1.00 63.59 74 CYS A C 1
ATOM 612 O O . CYS A 1 74 ? -2.913 -2.034 -15.476 1.00 63.59 74 CYS A O 1
ATOM 614 N N . GLN A 1 75 ? -2.634 -1.938 -13.265 1.00 69.69 75 GLN A N 1
ATOM 615 C CA . GLN A 1 75 ? -3.204 -0.590 -13.095 1.00 69.69 75 GLN A CA 1
ATOM 616 C C . GLN A 1 75 ? -2.097 0.397 -12.723 1.00 69.69 75 GLN A C 1
ATOM 618 O O . GLN A 1 75 ? -1.982 0.798 -11.568 1.00 69.69 75 GLN A O 1
ATOM 623 N N . TYR A 1 76 ? -1.209 0.692 -13.674 1.00 79.31 76 TYR A N 1
ATOM 624 C CA . TYR A 1 76 ? -0.121 1.629 -13.425 1.00 79.31 76 TYR A CA 1
ATOM 625 C C . TYR A 1 76 ? -0.509 3.046 -13.829 1.00 79.31 76 TYR A C 1
ATOM 627 O O . TYR A 1 76 ? -1.063 3.272 -14.898 1.00 79.31 76 TYR A O 1
ATOM 635 N N . GLU A 1 77 ? -0.151 3.988 -12.974 1.00 88.19 77 GLU A N 1
ATOM 636 C CA . GLU A 1 77 ? -0.242 5.420 -13.212 1.00 88.19 77 GLU A CA 1
ATOM 637 C C . GLU A 1 77 ? 1.164 5.993 -13.404 1.00 88.19 77 GLU A C 1
ATOM 639 O O . GLU A 1 77 ? 2.117 5.566 -12.743 1.00 88.19 77 GLU A O 1
ATOM 644 N N . ASP A 1 78 ? 1.293 6.977 -14.292 1.00 93.81 78 ASP A N 1
ATOM 645 C CA . ASP A 1 78 ? 2.538 7.732 -14.495 1.00 93.81 78 ASP A CA 1
ATOM 646 C C . ASP A 1 78 ? 2.689 8.898 -13.503 1.00 93.81 78 ASP A C 1
ATOM 648 O O . ASP A 1 78 ? 3.7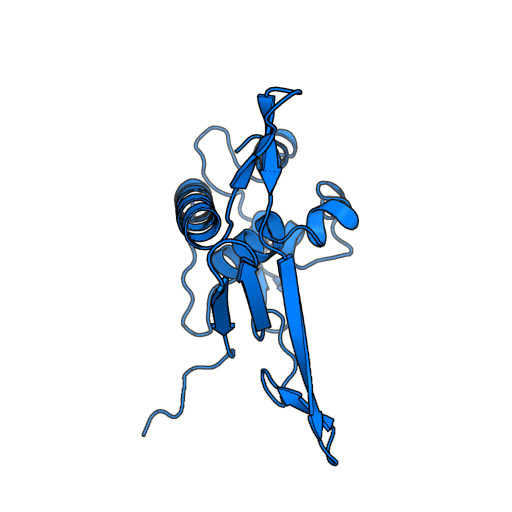59 9.504 -13.391 1.00 93.81 78 ASP A O 1
ATOM 652 N N . GLU A 1 79 ? 1.624 9.215 -12.769 1.00 96.44 79 GLU A N 1
ATOM 653 C CA . GLU A 1 79 ? 1.568 10.274 -11.766 1.00 96.44 79 GLU A CA 1
ATOM 654 C C . GLU A 1 79 ? 1.352 9.701 -10.363 1.00 96.44 79 GLU A C 1
ATOM 656 O O . GLU A 1 79 ? 0.655 8.708 -10.166 1.00 96.44 79 GLU A O 1
ATOM 661 N N . LEU A 1 80 ? 1.921 10.360 -9.352 1.00 96.94 80 LEU A N 1
ATOM 662 C CA . LEU A 1 80 ? 1.801 9.930 -7.956 1.00 96.94 80 LEU A CA 1
ATOM 663 C C . LEU A 1 80 ? 0.407 10.211 -7.362 1.00 96.94 80 LEU A C 1
ATOM 665 O O . LEU A 1 80 ? -0.060 9.496 -6.472 1.00 96.94 80 LEU A O 1
ATOM 669 N N . ASN A 1 81 ? -0.250 11.283 -7.811 1.00 96.19 81 ASN A N 1
ATOM 670 C CA . ASN A 1 81 ? -1.444 11.817 -7.157 1.00 96.19 81 ASN A CA 1
ATOM 671 C C . ASN A 1 81 ? -2.638 10.834 -7.106 1.00 96.19 81 ASN A C 1
ATOM 673 O O . ASN A 1 81 ? -3.240 10.727 -6.032 1.00 96.19 81 ASN A O 1
ATOM 677 N N . PRO A 1 82 ? -2.961 10.067 -8.169 1.00 95.75 82 PRO A N 1
ATOM 678 C CA . PRO A 1 82 ? -4.026 9.062 -8.110 1.00 95.75 82 PRO A CA 1
ATOM 679 C C . PRO A 1 82 ? -3.822 8.025 -6.996 1.00 95.75 82 PRO A C 1
ATOM 681 O O . PRO A 1 82 ? -4.767 7.703 -6.269 1.00 95.75 82 PRO A O 1
ATOM 684 N N . TYR A 1 83 ? -2.584 7.561 -6.785 1.00 96.75 83 TYR A N 1
ATOM 685 C CA . TYR A 1 83 ? -2.266 6.633 -5.697 1.00 96.75 83 TYR A CA 1
ATOM 686 C C . TYR A 1 83 ? -2.443 7.276 -4.322 1.00 96.75 83 TYR A C 1
ATOM 688 O O . TYR A 1 83 ? -3.008 6.652 -3.421 1.00 96.75 83 TYR A O 1
ATOM 696 N N . LEU A 1 84 ? -1.997 8.524 -4.142 1.00 97.19 84 LEU A N 1
ATOM 697 C CA . LEU A 1 84 ? -2.125 9.227 -2.862 1.00 97.19 84 LEU A CA 1
ATOM 698 C C . LEU A 1 84 ? -3.582 9.484 -2.484 1.00 97.19 84 LEU A C 1
ATOM 700 O O . LEU A 1 84 ? -3.961 9.254 -1.334 1.00 97.19 84 LEU A O 1
ATOM 704 N N . GLU A 1 85 ? -4.400 9.952 -3.425 1.00 96.81 85 GLU A N 1
ATOM 705 C CA . GLU A 1 85 ? -5.810 10.227 -3.150 1.00 96.81 85 GLU A CA 1
ATOM 706 C C . GLU A 1 85 ? -6.594 8.934 -2.916 1.00 96.81 85 GLU A C 1
ATOM 708 O O . GLU A 1 85 ? -7.344 8.861 -1.943 1.00 96.81 85 GLU A O 1
ATOM 713 N N . THR A 1 86 ? -6.337 7.876 -3.691 1.00 96.06 86 THR A N 1
ATOM 714 C CA . THR A 1 86 ? -6.952 6.557 -3.460 1.00 96.06 86 THR A CA 1
ATOM 715 C C . THR A 1 86 ? -6.566 5.993 -2.094 1.00 96.06 86 THR A C 1
ATOM 717 O O . THR A 1 86 ? -7.437 5.625 -1.305 1.00 96.06 86 THR A O 1
ATOM 720 N N . THR A 1 87 ? -5.273 6.015 -1.752 1.00 97.50 87 THR A N 1
ATOM 721 C CA . THR A 1 87 ? -4.777 5.573 -0.438 1.00 97.50 87 THR A CA 1
ATOM 722 C C . THR A 1 87 ? -5.463 6.333 0.688 1.00 97.50 87 THR A C 1
ATOM 724 O O . THR A 1 87 ? -5.921 5.743 1.662 1.00 97.50 87 THR A O 1
ATOM 727 N N . LYS A 1 88 ? -5.564 7.656 0.556 1.00 97.12 88 LYS A N 1
ATOM 728 C CA . LYS A 1 88 ? -6.177 8.536 1.550 1.00 97.12 88 LYS A CA 1
ATOM 729 C C . LYS A 1 88 ? -7.668 8.295 1.724 1.00 97.12 88 LYS A C 1
ATOM 731 O O . LYS A 1 88 ? -8.130 8.340 2.862 1.00 97.12 88 LYS A O 1
ATOM 736 N N . LEU A 1 89 ? -8.404 8.085 0.635 1.00 97.38 89 LEU A N 1
ATOM 737 C CA . LEU A 1 89 ? -9.831 7.775 0.682 1.00 97.38 89 LEU A CA 1
ATOM 738 C C . LEU A 1 89 ? -10.056 6.445 1.402 1.00 97.38 89 LEU A C 1
ATOM 740 O O . LEU A 1 89 ? -10.721 6.418 2.433 1.00 97.38 89 LEU A O 1
ATOM 744 N N . ILE A 1 90 ? -9.392 5.379 0.948 1.00 97.25 90 ILE A N 1
ATOM 745 C CA . ILE A 1 90 ? -9.546 4.044 1.537 1.00 97.25 90 ILE A CA 1
ATOM 746 C C . ILE A 1 90 ? -9.080 4.010 2.996 1.00 97.25 90 ILE A C 1
ATOM 748 O O . ILE A 1 90 ? -9.765 3.454 3.852 1.00 97.25 90 ILE A O 1
ATOM 752 N N . TYR A 1 91 ? -7.950 4.643 3.321 1.00 96.88 91 TYR A N 1
ATOM 753 C CA . TYR A 1 91 ? -7.467 4.707 4.700 1.00 96.88 91 TYR A CA 1
ATOM 754 C C . TYR A 1 91 ? -8.486 5.384 5.625 1.00 96.88 91 TYR A C 1
ATOM 756 O O . TYR A 1 91 ? -8.727 4.897 6.726 1.00 96.88 91 TYR A O 1
ATOM 764 N N . LYS A 1 92 ? -9.115 6.483 5.186 1.00 95.25 92 LYS A N 1
ATOM 765 C CA . LYS A 1 92 ? -10.135 7.191 5.976 1.00 95.25 92 LYS A CA 1
ATOM 766 C C . LYS A 1 92 ? -11.426 6.396 6.152 1.00 95.25 92 LYS A C 1
ATOM 768 O O . LYS A 1 92 ? -12.073 6.556 7.184 1.00 95.25 92 LYS A O 1
ATOM 773 N N . ASP A 1 93 ? -11.782 5.568 5.177 1.00 94.81 93 ASP A N 1
ATOM 774 C CA . ASP A 1 93 ? -12.978 4.728 5.255 1.00 94.81 93 ASP A CA 1
ATOM 775 C C . ASP A 1 93 ? -12.770 3.511 6.167 1.00 94.81 93 ASP A C 1
ATOM 777 O O . ASP A 1 93 ? -13.696 3.093 6.862 1.00 94.81 93 ASP A O 1
ATOM 781 N N . LEU A 1 94 ? -11.553 2.956 6.203 1.00 95.75 94 LEU A N 1
ATOM 782 C CA . LEU A 1 94 ? -11.227 1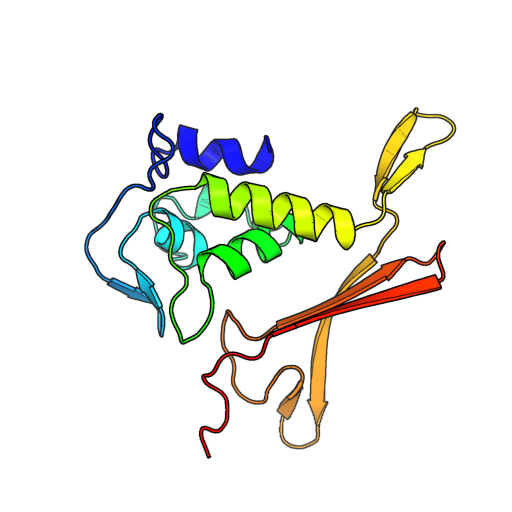.778 7.012 1.00 95.75 94 LEU A CA 1
ATOM 783 C C . LEU A 1 94 ? -10.834 2.127 8.454 1.00 95.75 94 LEU A C 1
ATOM 785 O O . LEU A 1 94 ? -11.226 1.432 9.393 1.00 95.75 94 LEU A O 1
ATOM 789 N N . VAL A 1 95 ? -10.032 3.176 8.648 1.00 95.50 95 VAL A N 1
ATOM 790 C CA . VAL A 1 95 ? -9.414 3.494 9.941 1.00 95.50 95 VAL A CA 1
ATOM 791 C C . VAL A 1 95 ? -10.286 4.457 10.728 1.00 95.50 95 VAL A C 1
ATOM 793 O O . VAL A 1 95 ? -10.616 5.554 10.281 1.00 95.50 95 VAL A O 1
ATOM 796 N N . SER A 1 96 ? -10.615 4.069 11.957 1.00 95.06 96 SER A N 1
ATOM 797 C CA . SER A 1 96 ? -11.391 4.920 12.855 1.00 95.06 96 SER A CA 1
ATOM 798 C C . SER A 1 96 ? -10.482 5.696 13.795 1.00 95.06 96 SER A C 1
ATOM 800 O O . SER A 1 96 ? -9.522 5.161 14.351 1.00 95.06 96 SER A O 1
ATOM 802 N N . VAL A 1 97 ? -10.800 6.978 13.969 1.00 93.94 97 VAL A N 1
ATOM 803 C CA . VAL A 1 97 ? -10.068 7.895 14.841 1.00 93.94 97 VAL A CA 1
ATOM 804 C C . VAL A 1 97 ? -11.007 8.569 15.828 1.00 93.94 97 VAL A C 1
ATOM 806 O O . VAL A 1 97 ? -12.190 8.784 15.552 1.00 93.94 97 VAL A O 1
ATOM 809 N N . ARG A 1 98 ? -10.467 8.966 16.978 1.00 92.50 98 ARG A N 1
ATOM 810 C CA . ARG A 1 98 ? -11.182 9.742 17.986 1.00 92.50 98 ARG A CA 1
ATOM 811 C C . ARG A 1 98 ? -10.296 10.851 18.522 1.00 92.50 98 ARG A C 1
ATOM 813 O O . ARG A 1 98 ? -9.093 10.691 18.685 1.00 92.50 98 ARG A O 1
ATOM 820 N N . LYS A 1 99 ? -10.917 11.984 18.836 1.00 93.44 99 LYS A N 1
ATOM 821 C CA . LYS A 1 99 ? -10.255 13.068 19.554 1.00 93.44 99 LYS A CA 1
ATOM 822 C C . LYS A 1 99 ? -10.174 12.723 21.040 1.00 93.44 99 LYS A C 1
ATOM 824 O O . LYS A 1 99 ? -11.210 12.501 21.673 1.00 93.44 99 LYS A O 1
ATOM 829 N N . HIS A 1 100 ? -8.969 12.696 21.593 1.00 89.69 100 HIS A N 1
ATOM 830 C CA . HIS A 1 100 ? -8.753 12.446 23.007 1.00 89.69 100 HIS A CA 1
ATOM 831 C C . HIS A 1 100 ? -9.423 13.558 23.840 1.00 89.69 100 HIS A C 1
ATOM 833 O O . HIS A 1 100 ? -9.222 14.745 23.549 1.00 89.69 100 HIS A O 1
ATOM 839 N N . PRO A 1 101 ? -10.244 13.230 24.860 1.00 89.00 101 PRO A N 1
ATOM 840 C CA . PRO A 1 101 ? -11.052 14.232 25.559 1.00 89.00 101 PRO A CA 1
ATOM 841 C C . PRO A 1 101 ? -10.232 15.342 26.223 1.00 89.00 101 PRO A C 1
ATOM 843 O O . PRO A 1 101 ? -10.665 16.498 26.221 1.00 89.00 101 PRO A O 1
ATOM 846 N N . GLN A 1 102 ? -9.055 14.991 26.749 1.00 91.12 102 GLN A N 1
ATOM 847 C CA . GLN A 1 102 ? -8.184 15.882 27.518 1.00 91.12 102 GLN A CA 1
ATOM 848 C C . GLN A 1 102 ? -7.159 16.582 26.618 1.00 91.12 102 GLN A C 1
ATOM 850 O O . GLN A 1 102 ? -7.182 17.802 26.506 1.00 91.12 102 GLN A O 1
ATOM 855 N N . THR A 1 103 ? -6.314 15.814 25.921 1.00 93.31 103 THR A N 1
ATOM 856 C CA . THR A 1 103 ? -5.207 16.354 25.102 1.00 93.31 103 THR A CA 1
ATOM 857 C C . THR A 1 103 ? -5.671 16.964 23.782 1.00 93.31 103 THR A C 1
ATOM 859 O O . THR A 1 103 ? -4.920 17.698 23.156 1.00 93.31 103 THR A O 1
ATOM 862 N N . LYS A 1 104 ? -6.914 16.695 23.351 1.00 92.31 104 LYS A N 1
ATOM 863 C CA . LYS A 1 104 ? -7.474 17.128 22.056 1.00 92.31 104 LYS A CA 1
ATOM 864 C C . LYS A 1 104 ? -6.743 16.567 20.830 1.00 92.31 104 LYS A C 1
ATOM 866 O O . LYS A 1 104 ? -7.095 16.938 19.711 1.00 92.31 104 LYS A O 1
ATOM 871 N N . GLU A 1 105 ? -5.810 15.646 21.019 1.00 93.31 105 GLU A N 1
ATOM 872 C CA . GLU A 1 105 ? -5.097 14.968 19.940 1.00 93.31 105 GLU A CA 1
ATOM 873 C C . GLU A 1 105 ? -5.985 13.924 19.267 1.00 93.31 105 GLU A C 1
ATOM 875 O O . GLU A 1 105 ? -6.895 13.365 19.881 1.00 93.31 105 GLU A O 1
ATOM 880 N N . ILE A 1 106 ? -5.735 13.670 17.986 1.00 92.75 106 ILE A N 1
ATOM 881 C CA . ILE A 1 106 ? -6.424 12.623 17.234 1.00 92.75 106 ILE A CA 1
ATOM 882 C C . ILE A 1 106 ? -5.669 11.315 17.456 1.00 92.75 106 ILE A C 1
ATOM 884 O O . ILE A 1 106 ? -4.464 11.254 17.243 1.00 92.75 106 ILE A O 1
ATOM 888 N N . GLN A 1 107 ? -6.387 10.278 17.873 1.00 92.44 107 GLN A N 1
ATOM 889 C CA . GLN A 1 107 ? -5.844 8.950 18.133 1.00 92.44 107 GLN A CA 1
ATOM 890 C C . GLN A 1 107 ? -6.584 7.925 17.278 1.00 92.44 107 GLN A C 1
ATOM 892 O O . GLN A 1 107 ? -7.808 8.000 17.140 1.00 92.44 107 GLN A O 1
ATOM 897 N N . ILE A 1 108 ? -5.852 6.969 16.710 1.00 94.12 108 ILE A N 1
ATOM 898 C CA . ILE A 1 108 ? -6.439 5.826 16.006 1.00 94.12 108 ILE A CA 1
ATOM 899 C C . ILE A 1 108 ? -7.059 4.890 17.047 1.00 94.12 108 ILE A C 1
ATOM 901 O O . ILE A 1 108 ? -6.424 4.556 18.043 1.00 94.12 108 ILE A O 1
ATOM 905 N N . THR A 1 109 ? -8.311 4.489 16.831 1.00 94.50 109 THR A N 1
ATOM 906 C CA . THR A 1 109 ? -9.049 3.583 17.726 1.00 94.50 109 THR A CA 1
ATOM 907 C C . THR A 1 109 ? -9.223 2.185 17.152 1.00 94.50 109 THR A C 1
ATOM 909 O O . THR A 1 109 ? -9.550 1.265 17.897 1.00 94.50 109 THR A O 1
ATOM 912 N N . SER A 1 110 ? -9.047 2.020 15.841 1.00 96.06 110 SER A N 1
ATOM 913 C CA . SER A 1 110 ? -9.098 0.717 15.183 1.00 96.06 110 SER A CA 1
ATOM 914 C C . SER A 1 110 ? -7.776 -0.037 15.319 1.00 96.06 110 SER A C 1
ATOM 916 O O . SER A 1 110 ? -6.710 0.546 15.127 1.00 96.06 110 SER A O 1
ATOM 918 N N . PHE A 1 111 ? -7.854 -1.342 15.560 1.00 96.88 111 PHE A N 1
ATOM 919 C CA . PHE A 1 111 ? -6.711 -2.251 15.527 1.00 96.88 111 PHE A CA 1
ATOM 920 C C . PHE A 1 111 ? -6.616 -2.917 14.159 1.00 96.88 111 PHE A C 1
ATOM 922 O O . PHE A 1 111 ? -7.625 -3.374 13.628 1.00 96.88 111 PHE A O 1
ATOM 929 N N . ILE A 1 112 ? -5.414 -2.971 13.593 1.00 97.69 112 ILE A N 1
ATOM 930 C CA . ILE A 1 112 ? -5.172 -3.516 12.257 1.00 97.69 112 ILE A CA 1
ATOM 931 C C . ILE A 1 112 ? -4.284 -4.748 12.394 1.00 97.69 112 ILE A C 1
ATOM 933 O O . ILE A 1 112 ? -3.208 -4.674 12.981 1.00 97.69 112 ILE A O 1
ATOM 937 N N . PHE A 1 113 ? -4.725 -5.868 11.829 1.00 97.81 113 PHE A N 1
ATOM 938 C CA . PHE A 1 113 ? -3.988 -7.128 11.828 1.00 97.81 113 PHE A CA 1
ATOM 939 C C . PHE A 1 113 ? -3.792 -7.608 10.397 1.00 97.81 113 PHE A C 1
ATOM 941 O O . PHE A 1 113 ? -4.765 -7.706 9.654 1.00 97.81 113 PHE A O 1
ATOM 948 N N . LYS A 1 114 ? -2.561 -7.952 10.012 1.00 97.25 114 LYS A N 1
ATOM 949 C CA . LYS A 1 114 ? -2.311 -8.737 8.797 1.00 97.25 114 LYS A CA 1
ATOM 950 C C . LYS A 1 114 ? -2.537 -10.209 9.142 1.00 97.25 114 LYS A C 1
ATOM 952 O O . LYS A 1 114 ? -1.815 -10.753 9.972 1.00 97.25 114 LYS A O 1
ATOM 957 N N . VAL A 1 115 ? -3.562 -10.827 8.563 1.00 97.62 115 VAL A N 1
ATOM 958 C CA . VAL A 1 115 ? -4.044 -12.152 8.977 1.00 97.62 115 VAL A CA 1
ATOM 959 C C . VAL A 1 115 ? -3.622 -13.224 7.982 1.00 97.62 115 VAL A C 1
ATOM 961 O O . VAL A 1 115 ? -3.880 -13.121 6.783 1.00 97.62 115 VAL A O 1
ATOM 964 N N . THR A 1 116 ? -3.024 -14.288 8.511 1.00 96.75 116 THR A N 1
ATOM 965 C CA . THR A 1 116 ? -2.724 -15.535 7.806 1.00 96.75 116 THR A CA 1
ATOM 966 C C . THR A 1 116 ? -3.278 -16.719 8.594 1.00 96.75 116 THR A C 1
ATOM 968 O O . THR A 1 116 ? -3.451 -16.638 9.811 1.00 96.75 116 THR A O 1
ATOM 971 N N . ALA A 1 117 ? -3.587 -17.819 7.907 1.00 96.56 117 ALA A N 1
ATOM 972 C CA . ALA A 1 117 ? -4.008 -19.063 8.549 1.00 96.56 117 ALA A CA 1
ATOM 973 C C . ALA A 1 117 ? -3.319 -20.267 7.907 1.00 96.56 117 ALA A C 1
ATOM 975 O O . ALA A 1 117 ? -2.995 -20.242 6.717 1.00 96.56 117 ALA A O 1
ATOM 976 N N . TYR A 1 118 ? -3.114 -21.307 8.714 1.00 96.38 118 TYR A N 1
ATOM 977 C CA . TYR A 1 118 ? -2.416 -22.530 8.337 1.00 96.38 118 TYR A CA 1
ATOM 978 C C . TYR 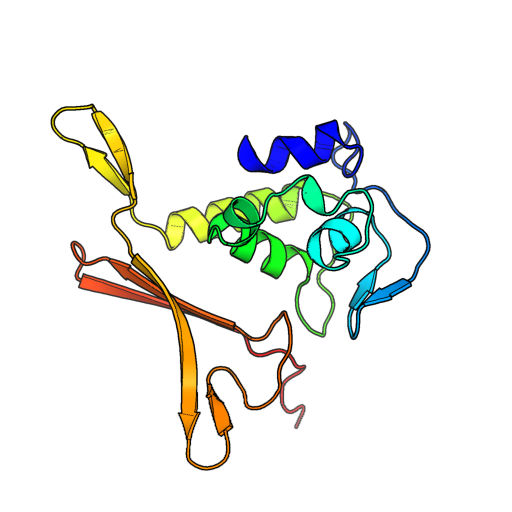A 1 118 ? -3.313 -23.748 8.574 1.00 96.38 118 TYR A C 1
ATOM 980 O O . TYR A 1 118 ? -4.053 -23.792 9.559 1.00 96.38 118 TYR A O 1
ATOM 988 N N . ASP A 1 119 ? -3.228 -24.731 7.685 1.00 95.56 119 ASP A N 1
ATOM 989 C CA . ASP A 1 119 ? -3.829 -26.056 7.826 1.00 95.56 119 ASP A CA 1
ATOM 990 C C . ASP A 1 119 ? -2.739 -27.146 7.898 1.00 95.56 119 ASP A C 1
ATOM 992 O O . ASP A 1 119 ? -1.564 -26.854 8.125 1.00 95.56 119 ASP A O 1
ATOM 996 N N . SER A 1 120 ? -3.111 -28.421 7.730 1.00 95.94 120 SER A N 1
ATOM 997 C CA . SER A 1 120 ? -2.159 -29.541 7.752 1.00 95.94 120 SER A CA 1
ATOM 998 C C . SER A 1 120 ? -1.143 -29.534 6.601 1.00 95.94 120 SER A C 1
ATOM 1000 O O . SER A 1 120 ? -0.157 -30.262 6.672 1.00 95.94 120 SER A O 1
ATOM 1002 N N . VAL A 1 121 ? -1.393 -28.776 5.531 1.00 93.31 121 VAL A N 1
ATOM 1003 C CA . VAL A 1 121 ? -0.563 -28.704 4.318 1.00 93.31 121 VAL A CA 1
ATOM 1004 C C . VAL A 1 121 ? 0.288 -27.429 4.300 1.00 93.31 121 VAL A C 1
ATOM 1006 O O . VAL A 1 121 ? 1.356 -27.417 3.691 1.00 93.31 121 VAL A O 1
ATOM 1009 N N . GLY A 1 122 ? -0.134 -26.370 4.993 1.00 93.94 122 GLY A N 1
ATOM 1010 C CA . GLY A 1 122 ? 0.648 -25.148 5.172 1.00 93.94 122 GLY A CA 1
ATOM 1011 C C . GLY A 1 122 ? -0.224 -23.899 5.186 1.00 93.94 122 GLY A C 1
ATOM 1012 O O . GLY A 1 122 ? -1.350 -23.926 5.670 1.00 93.94 122 GLY A O 1
ATOM 1013 N N . LEU A 1 123 ? 0.307 -22.782 4.679 1.00 94.00 123 LEU A N 1
ATOM 1014 C CA . LEU A 1 123 ? -0.442 -21.529 4.554 1.00 94.00 123 LEU A CA 1
ATOM 1015 C C . LEU A 1 123 ? -1.657 -21.747 3.640 1.00 94.00 123 LEU A C 1
ATOM 1017 O O . LEU A 1 123 ? -1.487 -22.068 2.468 1.00 94.00 123 LEU A O 1
ATOM 1021 N N . CYS A 1 124 ? -2.868 -21.544 4.156 1.00 94.50 124 CYS A N 1
ATOM 1022 C CA . CYS A 1 124 ? -4.112 -21.707 3.398 1.00 94.50 124 CYS A CA 1
ATOM 1023 C C . CYS A 1 124 ? -4.866 -20.383 3.193 1.00 94.50 124 CYS A C 1
ATOM 1025 O O . CYS A 1 124 ? -5.638 -20.248 2.244 1.00 94.50 124 CYS A O 1
ATOM 1027 N N . TYR A 1 125 ? -4.597 -19.376 4.030 1.00 95.38 125 TYR A N 1
ATOM 1028 C CA . TYR A 1 125 ? -5.190 -18.042 3.945 1.00 95.38 125 TYR A CA 1
ATOM 1029 C C . TYR A 1 125 ? -4.111 -16.955 4.053 1.00 95.38 125 TYR A C 1
ATOM 1031 O O . TYR A 1 125 ? -3.267 -17.060 4.945 1.00 95.38 125 TYR A O 1
ATOM 1039 N N . PRO A 1 126 ? -4.138 -15.887 3.226 1.00 95.00 126 PRO A N 1
ATOM 1040 C CA . PRO A 1 126 ? -5.154 -15.542 2.213 1.00 95.00 126 PRO A CA 1
ATOM 1041 C C . PRO A 1 126 ? -5.125 -16.381 0.921 1.00 95.00 126 PRO A C 1
ATOM 1043 O O . PRO A 1 126 ? -6.076 -16.335 0.137 1.00 95.00 126 PRO A O 1
ATOM 1046 N N . SER A 1 127 ? -4.047 -17.134 0.692 1.00 93.94 127 SER A N 1
ATOM 1047 C CA . SER A 1 127 ? -3.851 -18.043 -0.443 1.00 93.94 127 SER A CA 1
ATOM 1048 C C . SER A 1 127 ? -2.721 -19.021 -0.118 1.00 93.94 127 SER A C 1
ATOM 1050 O O . SER A 1 127 ? -1.838 -18.696 0.672 1.00 93.94 127 SER A O 1
ATOM 1052 N N . THR A 1 128 ? -2.699 -20.175 -0.784 1.00 92.44 128 THR A N 1
ATOM 1053 C CA . THR A 1 128 ? -1.593 -21.149 -0.714 1.00 92.44 128 THR A CA 1
ATOM 1054 C C . THR A 1 128 ? -0.346 -20.723 -1.492 1.00 92.44 128 THR A C 1
ATOM 1056 O O . THR A 1 128 ? 0.711 -21.333 -1.362 1.00 92.44 128 THR A O 1
ATOM 1059 N N . LYS A 1 129 ? -0.453 -19.672 -2.312 1.00 89.56 129 LYS A N 1
ATOM 1060 C CA . LYS A 1 129 ? 0.660 -19.098 -3.077 1.00 89.56 129 LYS A CA 1
ATOM 1061 C C . LYS A 1 129 ? 1.119 -17.795 -2.428 1.00 89.56 129 LYS A C 1
ATOM 1063 O O . LYS A 1 129 ? 0.302 -16.888 -2.263 1.00 89.56 129 LYS A O 1
ATOM 1068 N N . SER A 1 130 ? 2.410 -17.708 -2.105 1.00 88.50 130 SER A N 1
ATOM 1069 C CA . SER A 1 130 ? 3.031 -16.471 -1.620 1.00 88.50 130 SER A CA 1
ATOM 1070 C C . SER A 1 130 ? 3.156 -15.457 -2.752 1.00 88.50 130 SER A C 1
ATOM 1072 O O . SER A 1 130 ? 3.547 -15.816 -3.863 1.00 88.50 130 SER A O 1
ATOM 1074 N N . HIS A 1 131 ? 2.795 -14.207 -2.474 1.00 92.31 131 HIS A N 1
ATOM 1075 C CA . HIS A 1 131 ? 2.916 -13.092 -3.405 1.00 92.31 131 HIS A CA 1
ATOM 1076 C C . HIS A 1 131 ? 2.748 -11.765 -2.648 1.00 92.31 131 HIS A C 1
ATOM 1078 O O . HIS A 1 131 ? 1.870 -11.681 -1.789 1.00 92.31 131 HIS A O 1
ATOM 1084 N N . GLU A 1 132 ? 3.495 -10.713 -3.005 1.00 91.81 132 GLU A N 1
ATOM 1085 C CA . GLU A 1 132 ? 3.397 -9.381 -2.362 1.00 91.81 132 GLU A CA 1
ATOM 1086 C C . GLU A 1 132 ? 1.968 -8.815 -2.382 1.00 91.81 132 GLU A C 1
ATOM 1088 O O . GLU A 1 132 ? 1.488 -8.233 -1.413 1.00 91.81 132 GLU A O 1
ATOM 1093 N N . GLN A 1 133 ? 1.262 -9.062 -3.486 1.00 93.38 133 GLN A N 1
ATOM 1094 C CA . GLN A 1 133 ? -0.146 -8.705 -3.691 1.00 93.38 133 GLN A CA 1
ATOM 1095 C C . GLN A 1 133 ? -1.139 -9.762 -3.199 1.00 93.38 133 GLN A C 1
ATOM 1097 O O . GLN A 1 133 ? -2.276 -9.791 -3.645 1.00 93.38 133 GLN A O 1
ATOM 1102 N N . THR A 1 134 ? -0.747 -10.681 -2.325 1.00 94.38 134 THR A N 1
ATOM 1103 C CA . THR A 1 134 ? -1.705 -11.565 -1.652 1.00 94.38 134 THR A CA 1
ATOM 1104 C C . THR A 1 134 ? -1.699 -11.250 -0.166 1.00 94.38 134 THR A C 1
ATOM 1106 O O . THR A 1 134 ? -0.746 -11.548 0.548 1.00 94.38 134 THR A O 1
ATOM 1109 N N . PHE A 1 135 ? -2.773 -10.621 0.305 1.00 96.12 135 PHE A N 1
ATOM 1110 C CA . PHE A 1 135 ? -2.865 -10.107 1.665 1.00 96.12 135 PHE A CA 1
ATOM 1111 C C . PHE A 1 135 ? -4.294 -10.161 2.203 1.00 96.12 135 PHE A C 1
ATOM 1113 O O . PHE A 1 135 ? -5.281 -10.183 1.467 1.00 96.12 135 PHE A O 1
ATOM 1120 N N . SER A 1 136 ? -4.388 -10.141 3.528 1.00 97.75 136 SER A N 1
ATOM 1121 C CA . SER A 1 136 ? -5.633 -9.906 4.239 1.00 97.75 136 SER A CA 1
ATOM 1122 C C . SER A 1 136 ? -5.366 -9.055 5.466 1.00 97.75 136 SER A C 1
ATOM 1124 O O . SER A 1 136 ? -4.505 -9.394 6.280 1.00 97.75 136 SER A O 1
ATOM 1126 N N . TYR A 1 137 ? -6.100 -7.955 5.588 1.00 98.38 137 TYR A N 1
ATOM 1127 C CA . TYR A 1 137 ? -6.082 -7.092 6.756 1.00 98.38 137 TYR A CA 1
ATOM 1128 C C . TYR A 1 137 ? -7.439 -7.109 7.442 1.00 98.38 137 TYR A C 1
ATOM 1130 O O . TYR A 1 137 ? -8.474 -6.916 6.804 1.00 98.38 137 TYR A O 1
ATOM 1138 N N . PHE A 1 138 ? -7.421 -7.325 8.753 1.00 98.25 138 PHE A N 1
ATOM 1139 C CA . PHE A 1 138 ? -8.587 -7.242 9.621 1.00 98.25 138 PHE A CA 1
ATOM 1140 C C . PHE A 1 138 ? -8.483 -5.942 10.408 1.00 98.25 138 PHE A C 1
ATOM 1142 O O . PHE A 1 138 ? -7.555 -5.765 11.198 1.00 98.25 138 PHE A O 1
ATOM 1149 N N . ILE A 1 139 ? -9.424 -5.032 10.172 1.00 98.12 139 ILE A N 1
ATOM 1150 C CA . ILE A 1 139 ? -9.493 -3.727 10.821 1.00 98.12 139 ILE A CA 1
ATOM 1151 C C . ILE A 1 139 ? -10.659 -3.758 11.808 1.00 98.12 139 ILE A C 1
ATOM 1153 O O . ILE A 1 139 ? -11.827 -3.684 11.425 1.00 98.12 139 ILE A O 1
ATOM 1157 N N . VAL A 1 140 ? -10.328 -3.923 13.087 1.00 97.75 140 VAL A N 1
ATOM 1158 C CA . VAL A 1 140 ? -11.280 -4.064 14.192 1.00 97.75 140 VAL A CA 1
ATOM 1159 C C . VAL A 1 140 ? -11.508 -2.702 14.833 1.00 97.75 140 VAL A C 1
ATOM 1161 O O . VAL A 1 140 ? -10.594 -2.141 15.434 1.00 97.75 140 VAL A O 1
ATOM 1164 N N . ASP A 1 141 ? -12.732 -2.184 14.763 1.00 95.75 141 ASP A N 1
ATOM 1165 C CA . ASP A 1 141 ? -13.168 -1.038 15.562 1.00 95.75 141 ASP A CA 1
ATOM 1166 C C . ASP A 1 141 ? -13.926 -1.544 16.805 1.00 95.75 141 ASP A C 1
ATOM 1168 O O . ASP A 1 141 ? -15.093 -1.942 16.698 1.00 95.75 141 ASP A O 1
ATOM 1172 N N . PRO A 1 142 ? -13.308 -1.522 18.001 1.00 93.50 142 PRO A N 1
ATOM 1173 C CA . PRO A 1 142 ? -13.939 -2.021 19.222 1.00 93.50 142 PRO A CA 1
ATOM 1174 C C . PRO A 1 142 ? -15.088 -1.127 19.709 1.00 93.50 142 PRO A C 1
ATOM 1176 O O . PRO A 1 142 ? -15.965 -1.593 20.435 1.00 93.50 142 PRO A O 1
ATOM 1179 N N . ILE A 1 143 ? -15.099 0.154 19.326 1.00 91.12 143 ILE A N 1
ATOM 1180 C CA . ILE A 1 143 ? -16.103 1.127 19.768 1.00 91.12 143 ILE A CA 1
ATOM 1181 C C . ILE A 1 143 ? -17.370 0.955 18.935 1.00 91.12 143 ILE A C 1
ATOM 1183 O O . ILE A 1 143 ? -18.463 0.850 19.492 1.00 91.12 143 ILE A O 1
ATOM 1187 N N . LYS A 1 144 ? -17.224 0.887 17.607 1.00 91.38 144 LYS A N 1
ATOM 1188 C CA . LYS A 1 144 ? -18.344 0.633 16.687 1.00 91.38 144 LYS A CA 1
ATOM 1189 C C . LYS A 1 144 ? -18.755 -0.839 16.649 1.00 91.38 144 LYS A C 1
ATOM 1191 O O . LYS A 1 144 ? -19.843 -1.140 16.176 1.00 91.38 144 LYS A O 1
ATOM 1196 N N . ARG A 1 145 ? -17.915 -1.745 17.167 1.00 94.25 145 ARG A N 1
ATOM 1197 C CA . ARG A 1 145 ? -18.068 -3.210 17.069 1.00 94.25 145 ARG A CA 1
ATOM 1198 C C . ARG A 1 145 ? -18.123 -3.682 15.616 1.00 94.25 145 ARG A C 1
ATOM 1200 O O . ARG A 1 145 ? -18.895 -4.571 15.270 1.00 94.25 145 ARG A O 1
ATOM 1207 N N . HIS A 1 146 ? -17.317 -3.055 14.767 1.00 95.12 146 HIS A N 1
ATOM 1208 C CA . HIS A 1 146 ? -17.224 -3.378 13.349 1.00 95.12 146 HIS A CA 1
ATOM 1209 C C . HIS A 1 146 ? -15.895 -4.072 13.057 1.00 95.12 146 HIS A C 1
ATOM 1211 O O . HIS A 1 146 ? -14.864 -3.736 13.641 1.00 95.12 146 HIS A O 1
ATOM 1217 N N . LEU A 1 147 ? -15.929 -5.017 12.122 1.00 96.31 147 LEU A N 1
ATOM 1218 C CA . LEU A 1 147 ? -14.747 -5.601 11.503 1.00 96.31 147 LEU A CA 1
ATOM 1219 C C . LEU A 1 147 ? -14.812 -5.293 10.010 1.00 96.31 147 LEU A C 1
ATOM 1221 O O . LEU A 1 147 ? -15.733 -5.739 9.328 1.00 96.31 147 LEU A O 1
ATOM 1225 N N . HIS A 1 148 ? -13.828 -4.556 9.508 1.00 96.50 148 HIS A N 1
ATOM 1226 C CA . HIS A 1 148 ? -13.603 -4.424 8.075 1.00 96.50 148 HIS A CA 1
ATOM 1227 C C . HIS A 1 148 ? -12.536 -5.430 7.655 1.00 96.50 148 HIS A C 1
ATOM 1229 O O . HIS A 1 148 ? -11.503 -5.557 8.313 1.00 96.50 148 HIS A O 1
ATOM 1235 N N . VAL A 1 149 ? -12.784 -6.141 6.558 1.00 97.38 149 VAL A N 1
ATOM 1236 C CA . VAL A 1 149 ? -11.815 -7.067 5.968 1.00 97.38 149 VAL A CA 1
ATOM 1237 C C . VAL A 1 149 ? -11.397 -6.509 4.621 1.00 97.38 149 VAL A C 1
ATOM 1239 O O . VAL A 1 149 ? -12.223 -6.375 3.720 1.00 97.38 149 VAL A O 1
ATOM 1242 N N . LEU A 1 150 ? -10.114 -6.187 4.492 1.00 97.31 150 LEU A N 1
ATOM 1243 C CA . LEU A 1 150 ? -9.502 -5.837 3.220 1.00 97.31 150 LEU A CA 1
ATOM 1244 C C . LEU A 1 150 ? -8.693 -7.037 2.735 1.00 97.31 150 LEU A C 1
ATOM 1246 O O . LEU A 1 150 ? -7.653 -7.362 3.305 1.00 97.31 150 LEU A O 1
ATOM 1250 N N . TYR A 1 151 ? -9.180 -7.689 1.688 1.00 95.94 151 TYR A N 1
ATOM 1251 C CA . TYR A 1 151 ? -8.624 -8.930 1.165 1.00 95.94 151 TYR A CA 1
ATOM 1252 C C . TYR A 1 151 ? -8.279 -8.784 -0.312 1.00 95.94 151 TYR A C 1
ATOM 1254 O O . TYR A 1 151 ? -9.084 -8.276 -1.092 1.00 95.94 151 TYR A O 1
ATOM 1262 N N . HIS A 1 152 ? -7.112 -9.293 -0.694 1.00 94.00 152 HIS A N 1
ATOM 1263 C CA . HIS A 1 152 ? -6.736 -9.460 -2.087 1.00 94.00 152 HIS A CA 1
ATOM 1264 C C . HIS A 1 152 ? -5.936 -10.752 -2.260 1.00 94.00 152 HIS A C 1
ATOM 1266 O O . HIS A 1 152 ? -5.046 -11.073 -1.469 1.00 94.00 152 HIS A O 1
ATOM 1272 N N . ARG A 1 153 ? -6.253 -11.495 -3.321 1.00 92.88 153 ARG A N 1
ATOM 1273 C CA . ARG A 1 153 ? -5.499 -12.664 -3.769 1.00 92.88 153 ARG A CA 1
ATOM 1274 C C . ARG A 1 153 ? -5.040 -12.401 -5.186 1.00 92.88 153 ARG A C 1
ATOM 1276 O O . ARG A 1 153 ? -5.866 -12.232 -6.078 1.00 92.88 153 ARG A O 1
ATOM 1283 N N . TYR A 1 154 ? -3.729 -12.400 -5.379 1.00 91.12 154 TYR A N 1
ATOM 1284 C CA . TYR A 1 154 ? -3.150 -12.136 -6.683 1.00 91.12 154 TYR A CA 1
ATOM 1285 C C . TYR A 1 154 ? -3.514 -13.225 -7.705 1.00 91.12 154 TYR A C 1
ATOM 1287 O O . TYR A 1 154 ? -3.472 -14.422 -7.401 1.00 91.12 154 TYR A O 1
ATOM 1295 N N . GLY A 1 155 ? -3.846 -12.799 -8.924 1.00 87.62 155 GLY A N 1
ATOM 1296 C CA . GLY A 1 155 ? -4.191 -13.659 -10.055 1.00 87.62 155 GLY A CA 1
ATOM 1297 C C . GLY A 1 155 ? -5.203 -13.001 -10.995 1.00 87.62 155 GLY A C 1
ATOM 1298 O O . GLY A 1 155 ? -5.625 -11.870 -10.770 1.00 87.62 155 GLY A O 1
ATOM 1299 N N . VAL A 1 156 ? -5.594 -13.724 -12.047 1.00 80.75 156 VAL A N 1
ATOM 1300 C CA . VAL A 1 156 ? -6.581 -13.283 -13.057 1.00 80.75 156 VAL A CA 1
ATOM 1301 C C . VAL A 1 156 ? -7.962 -13.935 -12.880 1.00 80.75 156 VAL A C 1
ATOM 1303 O O . VAL A 1 156 ? -8.827 -13.793 -13.735 1.00 80.75 156 VAL A O 1
ATOM 1306 N N . GLY A 1 157 ? -8.178 -14.646 -11.766 1.00 71.44 157 GLY A N 1
ATOM 1307 C CA . GLY A 1 157 ? -9.340 -15.524 -11.592 1.00 71.44 157 GLY A CA 1
ATOM 1308 C C . GLY A 1 157 ? -9.277 -16.764 -12.496 1.00 71.44 157 GLY A C 1
ATOM 1309 O O . GLY A 1 157 ? -8.348 -16.925 -13.288 1.00 71.44 157 GLY A O 1
ATOM 1310 N N . GLU A 1 158 ? -10.241 -17.674 -12.357 1.00 67.44 158 GLU A N 1
ATOM 1311 C CA . GLU A 1 158 ? -10.457 -18.723 -13.359 1.00 67.44 158 GLU A CA 1
ATOM 1312 C C . GLU A 1 158 ? -11.247 -18.100 -14.512 1.00 67.44 158 GLU A C 1
ATOM 1314 O O . GLU A 1 158 ? -12.410 -17.738 -14.348 1.00 67.44 158 GLU A O 1
ATOM 1319 N N . MET A 1 159 ? -10.601 -17.919 -15.664 1.00 58.38 159 MET A N 1
ATOM 1320 C CA . MET A 1 159 ? -11.293 -17.538 -16.895 1.00 58.38 159 MET A CA 1
ATOM 1321 C C . MET A 1 159 ? -11.913 -18.817 -17.468 1.00 58.38 159 MET A C 1
ATOM 1323 O O . MET A 1 159 ? -11.209 -19.606 -18.097 1.00 58.38 159 MET A O 1
ATOM 1327 N N . SER A 1 160 ? -13.185 -19.061 -17.144 1.00 47.12 160 SER A N 1
ATOM 1328 C CA . SER A 1 160 ? -14.006 -20.135 -17.723 1.00 47.12 160 SER A CA 1
ATOM 1329 C C . SER A 1 160 ? -14.380 -19.845 -19.169 1.00 47.12 160 SER A C 1
ATOM 1331 O O . SER A 1 160 ? -14.798 -18.687 -19.409 1.00 47.12 160 SER A O 1
#

pLDDT: mean 92.95, std 7.38, range [47.12, 98.38]

Foldseek 3Di:
DVLCCLCDVVVCADPVQFGAFDPWDCDVPDTHGTPVVCLLRPCPDPNVPSQPPVSCVDPLNLQLSLVCRDAPVDDHDRGSVVSVVVSVVVCVVQWDWDQDPPPRDIDTQKDKDWDWDADPVGTPPPHPDDDSNFTWIWIARPVVRDTDIDGGDHDDPPPD

Sequence (160 aa):
MSFFRRLYNEDIVRDSGHIAKCLDSFCDPFLISDELRKVLLVEDSEKYEIFSQPDREEFLFCLFKHFCLGGALCQYEDELNPYLETTKLIYKDLVSVRKHPQTKEIQITSFIFKVTAYDSVGLCYPSTKSHEQTFSYFIVDPIKRHLHVLYHRYGVGEMS

Organism: NCBI:txid89673

Secondary structure (DSSP, 8-state):
-GGGTHHHHTTSB-TTSBBPEEEEEEETTEEEEEHHHHHHH-TTSTTGGGS-HHHHHSHHHHHHHHHHH--TT----SBSHHHHHHHHHHHHHH--EEE-TTT--EEE--EEEE--EE-SSSEEES-SS--TT-EEEEEEETTTTEEEEEEE--S-----

InterPro domains:
  IPR029416 Cilia- and flagella-associated protein 300 [PF14926] (1-152)
  IPR029416 Cilia- and flagella-associated protein 300 [PTHR31078] (1-155)

Radius of gyration: 17.41 Å; chains: 1; bounding box: 38×48×45 Å